Protein AF-A0A957EM33-F1 (afdb_monomer_lite)

pLDDT: mean 87.89, std 18.46, range [38.66, 98.56]

Sequence (94 aa):
MPLLQTIDSDCFSGEKMKTSDIQIRDPYIYTDQQEKMYYMFGTTDQDCWRGPGQGFDCYKSNDLQQWEGPIPAFRPTNDFWGKENFWAPEVHKF

Radius of gyration: 16.32 Å; chains: 1; bounding box: 32×42×47 Å

Structure (mmCIF, N/CA/C/O backbone):
data_AF-A0A957EM33-F1
#
_entry.id   AF-A0A957EM33-F1
#
loop_
_atom_site.group_PDB
_atom_site.id
_atom_site.type_symbol
_atom_site.label_atom_id
_atom_site.label_alt_id
_atom_site.label_comp_id
_atom_site.label_asym_id
_atom_site.label_entity_id
_atom_site.label_seq_id
_atom_site.pdbx_PDB_ins_code
_atom_site.Cartn_x
_atom_site.Cartn_y
_atom_site.Cartn_z
_atom_site.occupancy
_atom_site.B_iso_or_equiv
_atom_site.auth_seq_id
_atom_site.auth_comp_id
_atom_site.auth_asym_id
_atom_site.auth_atom_id
_atom_site.pdbx_PDB_model_num
ATOM 1 N N . MET A 1 1 ? -12.404 32.313 28.900 1.00 47.09 1 MET A N 1
ATOM 2 C CA . MET A 1 1 ? -13.025 31.694 27.712 1.00 47.09 1 MET A CA 1
ATOM 3 C C . MET A 1 1 ? -12.622 32.509 26.500 1.00 47.09 1 MET A C 1
ATOM 5 O O . MET A 1 1 ? -12.853 33.712 26.501 1.00 47.09 1 MET A O 1
ATOM 9 N N . PRO A 1 2 ? -11.905 31.878 25.569 1.00 39.69 2 PRO A N 1
ATOM 10 C CA . PRO A 1 2 ? -12.493 31.569 24.271 1.00 39.69 2 PRO A CA 1
ATOM 11 C C . PRO A 1 2 ? -12.445 30.060 23.992 1.00 39.69 2 PRO A C 1
ATOM 13 O O . PRO A 1 2 ? -11.588 29.35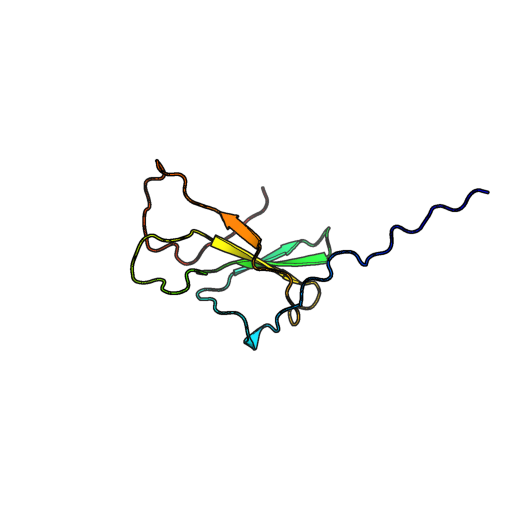0 24.516 1.00 39.69 2 PRO A O 1
ATOM 16 N N . LEU A 1 3 ? -13.429 29.583 23.229 1.00 38.66 3 LEU A N 1
ATOM 17 C CA . LEU A 1 3 ? -13.559 28.203 22.767 1.00 38.66 3 LEU A CA 1
ATOM 18 C C . LEU A 1 3 ? -12.320 27.799 21.952 1.00 38.66 3 LEU A C 1
ATOM 20 O O . LEU A 1 3 ? -11.995 28.466 20.970 1.00 38.66 3 LEU A O 1
ATOM 24 N N . LEU A 1 4 ? -11.693 26.672 22.307 1.00 42.00 4 LEU A N 1
ATOM 25 C CA . LEU A 1 4 ? -11.001 25.859 21.310 1.00 42.00 4 LEU A CA 1
ATOM 26 C C . LEU A 1 4 ? -12.067 25.425 20.302 1.00 42.00 4 LEU A C 1
ATOM 28 O O . LEU A 1 4 ? -12.997 24.705 20.663 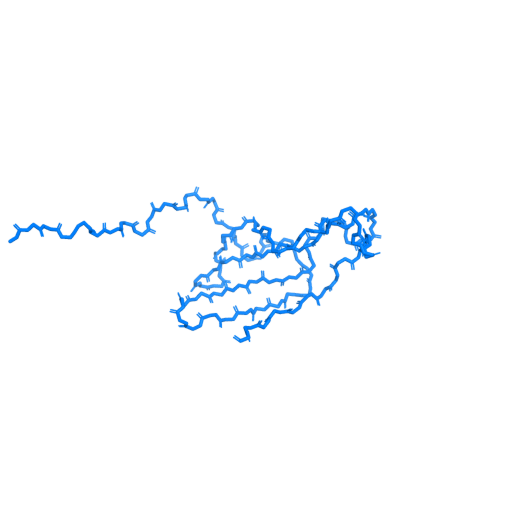1.00 42.00 4 LEU A O 1
ATOM 32 N N . GLN A 1 5 ? -11.942 25.882 19.059 1.00 41.19 5 GLN A N 1
ATOM 33 C CA . GLN A 1 5 ? -12.598 25.225 17.940 1.00 41.19 5 GLN A CA 1
ATOM 34 C C . GLN A 1 5 ? -12.066 23.794 17.900 1.00 41.19 5 GLN A C 1
ATOM 36 O O . GLN A 1 5 ? -10.877 23.561 17.678 1.00 41.19 5 GLN A O 1
ATOM 41 N N . THR A 1 6 ? -12.947 22.844 18.197 1.00 40.28 6 THR A N 1
ATOM 42 C CA . THR A 1 6 ? -12.808 21.461 17.765 1.00 40.28 6 THR A CA 1
ATOM 43 C C . THR A 1 6 ? -12.521 21.498 16.275 1.00 40.28 6 THR A C 1
ATOM 45 O O . THR A 1 6 ? -13.326 21.992 15.495 1.00 40.28 6 THR A O 1
ATOM 48 N N . ILE A 1 7 ? -11.322 21.067 15.904 1.00 48.72 7 ILE A N 1
ATOM 49 C CA . ILE A 1 7 ? -10.981 20.760 14.522 1.00 48.72 7 ILE A CA 1
ATOM 50 C C . ILE A 1 7 ? -11.923 19.625 14.141 1.00 48.72 7 ILE A C 1
ATOM 52 O O . ILE A 1 7 ? -11.776 18.510 14.642 1.00 48.72 7 ILE A O 1
ATOM 56 N N . ASP A 1 8 ? -12.955 19.961 13.375 1.00 42.81 8 ASP A N 1
ATOM 57 C CA . ASP A 1 8 ? -13.919 19.002 12.872 1.00 42.81 8 ASP A CA 1
ATOM 58 C C . ASP A 1 8 ? -13.163 17.907 12.118 1.00 42.81 8 ASP A C 1
ATOM 60 O O . ASP A 1 8 ? -12.364 18.166 11.217 1.00 42.81 8 ASP A O 1
ATOM 64 N N . SER A 1 9 ? -13.413 16.671 12.528 1.00 47.34 9 SER A N 1
ATOM 65 C CA . SER A 1 9 ? -12.832 15.423 12.029 1.00 47.34 9 SER A CA 1
ATOM 66 C C . SER A 1 9 ? -13.170 15.110 10.563 1.00 47.34 9 SER A C 1
ATOM 68 O O . SER A 1 9 ? -12.889 14.008 10.104 1.00 47.34 9 SER A O 1
ATOM 70 N N . ASP A 1 10 ? -13.773 16.045 9.829 1.00 46.88 10 ASP A N 1
ATOM 71 C CA . ASP A 1 10 ? -14.495 15.789 8.586 1.00 46.88 10 ASP A CA 1
ATOM 72 C C . ASP A 1 10 ? -14.046 16.733 7.464 1.00 46.88 10 ASP A C 1
ATOM 74 O O . ASP A 1 10 ? -14.796 17.605 7.036 1.00 46.88 10 ASP A O 1
ATOM 78 N N . CYS A 1 11 ? -12.833 16.550 6.932 1.00 39.62 11 CYS A N 1
ATOM 79 C CA . CYS A 1 11 ? -12.454 17.142 5.640 1.00 39.62 11 CYS A CA 1
ATOM 80 C C . CYS A 1 11 ? -11.540 16.232 4.797 1.00 39.62 11 CYS A C 1
ATOM 82 O O . CYS A 1 11 ? -10.547 16.688 4.242 1.00 39.62 11 CYS A O 1
ATOM 84 N N . PHE A 1 12 ? -11.887 14.954 4.651 1.00 43.22 12 PHE A N 1
ATOM 85 C CA . PHE A 1 12 ? -11.572 14.199 3.435 1.00 43.22 12 PHE A CA 1
ATOM 86 C C . PHE A 1 12 ? -12.868 13.547 2.957 1.00 43.22 12 PHE A C 1
ATOM 88 O O . PHE A 1 12 ? -13.155 12.391 3.246 1.00 43.22 12 PHE A O 1
ATOM 95 N N . SER A 1 13 ? -13.690 14.309 2.232 1.00 49.56 13 SER A N 1
ATOM 96 C CA . SER A 1 13 ? -14.866 13.780 1.533 1.00 49.56 13 SER A CA 1
ATOM 97 C C . SER A 1 13 ? -14.446 13.060 0.243 1.00 49.56 13 SER A C 1
ATOM 99 O O . SER A 1 13 ? -14.943 13.368 -0.840 1.00 49.56 13 SER A O 1
ATOM 101 N N . GLY A 1 14 ? -13.460 12.168 0.342 1.00 59.22 14 GLY A N 1
ATOM 102 C CA . GLY A 1 14 ? -13.192 11.175 -0.689 1.00 59.22 14 GLY A CA 1
ATOM 103 C C . GLY A 1 14 ? -14.220 10.062 -0.545 1.00 59.22 14 GLY A C 1
ATOM 104 O O . GLY A 1 14 ? -14.514 9.638 0.573 1.00 59.22 14 GLY A O 1
ATOM 105 N N . GLU A 1 15 ? -14.806 9.616 -1.651 1.00 76.94 15 GLU A N 1
ATOM 106 C CA . GLU A 1 15 ? -15.658 8.429 -1.640 1.00 76.94 15 GLU A CA 1
ATOM 107 C C . GLU A 1 15 ? -14.848 7.251 -1.077 1.00 76.94 15 GLU A C 1
ATOM 109 O O . GLU A 1 15 ? -13.783 6.918 -1.599 1.00 76.94 15 GLU A O 1
ATOM 114 N N . LYS A 1 16 ? -15.309 6.668 0.036 1.00 90.56 16 LYS A N 1
ATOM 115 C CA . LYS A 1 16 ? -14.646 5.510 0.640 1.00 90.56 16 LYS A CA 1
ATOM 116 C C . LYS A 1 16 ? -14.956 4.262 -0.173 1.00 90.56 16 LYS A C 1
ATOM 118 O O . LYS A 1 16 ? -16.099 4.033 -0.566 1.00 90.56 16 LYS A O 1
ATOM 123 N N . MET A 1 17 ? -13.938 3.442 -0.389 1.00 96.62 17 MET A N 1
ATOM 124 C CA . MET A 1 17 ? -14.065 2.170 -1.090 1.00 96.62 17 MET A CA 1
ATOM 125 C C . MET A 1 17 ? -14.345 1.049 -0.093 1.00 96.62 17 MET A C 1
ATOM 127 O O . MET A 1 17 ? -13.702 0.973 0.957 1.00 96.62 17 MET A O 1
ATOM 131 N N . LYS A 1 18 ? -15.255 0.130 -0.430 1.00 97.94 18 LYS A N 1
ATOM 132 C CA . LYS A 1 18 ? -15.383 -1.115 0.336 1.00 97.94 18 LYS A CA 1
ATOM 133 C C . LYS A 1 18 ? -14.174 -1.998 0.068 1.00 97.94 18 LYS A C 1
ATOM 135 O O . LYS A 1 18 ? -13.673 -2.036 -1.052 1.00 97.94 18 LYS A O 1
ATOM 140 N N . THR A 1 19 ? -13.780 -2.804 1.050 1.00 97.56 19 THR A N 1
ATOM 141 C CA . THR A 1 19 ? -12.706 -3.802 0.888 1.00 97.56 19 THR A CA 1
ATOM 142 C C . THR A 1 19 ? -12.898 -4.694 -0.345 1.00 97.56 19 THR A C 1
ATOM 144 O O . THR A 1 19 ? -11.929 -5.018 -1.021 1.00 97.56 19 THR A O 1
ATOM 147 N N . SER A 1 20 ? -14.142 -5.065 -0.669 1.00 97.19 20 SER A N 1
ATOM 148 C CA . SER A 1 20 ? -14.476 -5.902 -1.832 1.00 97.19 20 SER A CA 1
ATOM 149 C C . SER A 1 20 ? -14.265 -5.228 -3.187 1.00 97.19 20 SER A C 1
ATOM 151 O O . SER A 1 20 ? -14.201 -5.921 -4.199 1.00 97.19 20 SER A O 1
ATOM 153 N N . ASP A 1 21 ? -14.193 -3.899 -3.207 1.00 97.19 21 ASP A N 1
ATOM 154 C CA . ASP A 1 21 ? -14.163 -3.100 -4.431 1.00 97.19 21 ASP A CA 1
ATOM 155 C C . ASP A 1 21 ? -12.722 -2.707 -4.804 1.00 97.19 21 ASP A C 1
ATOM 157 O O . ASP A 1 21 ? -12.480 -2.122 -5.859 1.00 97.19 21 ASP A O 1
ATOM 161 N N . ILE A 1 22 ? -11.748 -3.036 -3.947 1.00 97.00 22 ILE A N 1
ATOM 162 C CA . ILE A 1 22 ? -10.335 -2.717 -4.144 1.00 97.00 22 ILE A CA 1
ATOM 163 C C . ILE A 1 22 ? -9.662 -3.831 -4.944 1.00 97.00 22 ILE A C 1
ATOM 165 O O . ILE A 1 22 ? -9.560 -4.976 -4.499 1.00 97.00 22 ILE A O 1
ATOM 169 N N . GLN A 1 23 ? -9.134 -3.477 -6.116 1.00 96.50 23 GLN A N 1
ATOM 170 C CA . GLN A 1 23 ? -8.223 -4.345 -6.851 1.00 96.50 23 GLN A CA 1
ATOM 171 C C . GLN A 1 23 ? -6.853 -4.343 -6.166 1.00 96.50 23 GLN A C 1
ATOM 173 O O . GLN A 1 23 ? -6.153 -3.332 -6.162 1.00 96.50 23 GLN A O 1
ATOM 178 N N . ILE A 1 24 ? -6.445 -5.489 -5.628 1.00 96.94 24 ILE A N 1
ATOM 179 C CA . ILE A 1 24 ? -5.132 -5.651 -5.003 1.00 96.94 24 ILE A CA 1
ATOM 180 C C . ILE A 1 24 ? -4.685 -7.114 -5.056 1.00 96.94 24 ILE A C 1
ATOM 182 O O . ILE A 1 24 ? -5.514 -8.027 -5.003 1.00 96.94 24 ILE A O 1
ATOM 186 N N . ARG A 1 25 ? -3.373 -7.351 -5.157 1.00 97.25 25 ARG A N 1
ATOM 187 C CA . ARG A 1 25 ? -2.762 -8.672 -4.915 1.00 97.25 25 ARG A CA 1
ATOM 188 C C . ARG A 1 25 ? -1.750 -8.576 -3.782 1.00 97.25 25 ARG A C 1
ATOM 190 O O . ARG A 1 25 ? -1.173 -7.514 -3.571 1.00 97.25 25 ARG A O 1
ATOM 197 N N . ASP A 1 26 ? -1.542 -9.694 -3.093 1.00 97.81 26 ASP A N 1
ATOM 198 C CA . ASP A 1 26 ? -0.571 -9.831 -2.001 1.00 97.81 26 ASP A CA 1
ATOM 199 C C . ASP A 1 26 ? -0.736 -8.740 -0.921 1.00 97.81 26 ASP A C 1
ATOM 201 O O . ASP A 1 26 ? 0.195 -7.974 -0.670 1.00 97.81 26 ASP A O 1
ATOM 205 N N . PRO A 1 27 ? -1.941 -8.600 -0.325 1.00 97.69 27 PRO A N 1
ATOM 206 C CA . PRO A 1 27 ? -2.207 -7.517 0.609 1.00 97.69 27 PRO A CA 1
ATOM 207 C C . PRO A 1 27 ? -1.379 -7.666 1.893 1.00 97.69 27 PRO A C 1
ATOM 209 O O . PRO A 1 27 ? -1.405 -8.709 2.548 1.00 97.69 27 PRO A O 1
ATOM 212 N N . TYR A 1 28 ? -0.721 -6.579 2.289 1.00 98.50 28 TYR A N 1
ATOM 213 C CA . TYR A 1 28 ? -0.013 -6.416 3.554 1.00 98.50 28 TYR A CA 1
ATOM 214 C C . TYR A 1 28 ? -0.661 -5.290 4.368 1.00 98.50 28 TYR A C 1
ATOM 216 O O . TYR A 1 28 ? -0.805 -4.169 3.878 1.00 98.50 28 TYR A O 1
ATOM 224 N N . ILE A 1 29 ? -1.043 -5.570 5.618 1.00 98.25 29 ILE A N 1
ATOM 225 C CA . ILE A 1 29 ? -1.618 -4.571 6.529 1.00 98.25 29 ILE A CA 1
ATOM 226 C C . ILE A 1 29 ? -0.569 -4.129 7.548 1.00 98.25 29 ILE A C 1
ATOM 228 O O . ILE A 1 29 ? -0.203 -4.891 8.443 1.00 98.25 29 ILE A O 1
ATOM 232 N N . TYR A 1 30 ? -0.163 -2.864 7.475 1.00 98.12 30 TYR A N 1
ATOM 233 C CA . TYR A 1 30 ? 0.538 -2.197 8.568 1.00 98.12 30 TYR A CA 1
ATOM 234 C C . TYR A 1 30 ? -0.484 -1.588 9.537 1.00 98.12 30 TYR A C 1
ATOM 236 O O . TYR A 1 30 ? -1.418 -0.897 9.127 1.00 98.12 30 TYR A O 1
ATOM 244 N N . THR A 1 31 ? -0.308 -1.840 10.834 1.00 98.00 31 THR A N 1
ATOM 245 C CA . THR A 1 31 ? -1.177 -1.296 11.886 1.00 98.00 31 THR A CA 1
ATOM 246 C C . THR A 1 31 ? -0.434 -0.212 12.652 1.00 98.00 31 THR A C 1
ATOM 248 O O . THR A 1 31 ? 0.503 -0.513 13.392 1.00 98.00 31 THR A O 1
ATOM 251 N N . ASP A 1 32 ? -0.880 1.038 12.529 1.00 96.94 32 ASP A N 1
ATOM 252 C CA . ASP A 1 32 ? -0.377 2.123 13.364 1.00 96.94 32 ASP A CA 1
ATOM 253 C C . ASP A 1 32 ? -1.226 2.255 14.633 1.00 96.94 32 ASP A C 1
ATOM 255 O O . ASP A 1 32 ? -2.360 2.741 14.617 1.00 96.94 32 ASP A O 1
ATOM 259 N N . GLN A 1 33 ? -0.668 1.816 15.760 1.00 95.31 33 GLN A N 1
ATOM 260 C CA . GLN A 1 33 ? -1.355 1.866 17.052 1.00 95.31 33 GLN A CA 1
ATOM 261 C C . GLN A 1 33 ? -1.501 3.287 17.611 1.00 95.31 33 GLN A C 1
ATOM 263 O O . GLN A 1 33 ? -2.419 3.533 18.394 1.00 95.31 33 GLN A O 1
ATOM 268 N N . GLN A 1 34 ? -0.609 4.211 17.241 1.00 95.31 34 GLN A N 1
ATOM 269 C CA . GLN A 1 34 ? -0.651 5.592 17.724 1.00 95.31 34 GLN A CA 1
ATOM 270 C C . GLN A 1 34 ? -1.775 6.353 17.022 1.00 95.31 34 GLN A C 1
ATOM 272 O O . GLN A 1 34 ? -2.567 7.024 17.684 1.00 95.31 34 GLN A O 1
ATOM 277 N N . GLU A 1 35 ? -1.893 6.187 15.704 1.00 95.25 35 GLU A N 1
ATOM 278 C CA . GLU A 1 35 ? -2.967 6.798 14.913 1.00 95.25 35 GLU A CA 1
ATOM 279 C C . GLU A 1 35 ? -4.291 6.029 14.980 1.00 95.25 35 GLU A C 1
ATOM 281 O O . GLU A 1 35 ? -5.329 6.576 14.611 1.00 95.25 35 GLU A O 1
ATOM 286 N N . LYS A 1 36 ? -4.271 4.776 15.459 1.00 97.00 36 LYS A N 1
ATOM 287 C CA . LYS A 1 36 ? -5.401 3.831 15.404 1.00 97.00 36 LYS A CA 1
ATOM 288 C C . LYS A 1 36 ? -5.901 3.630 13.973 1.00 97.00 36 LYS A C 1
ATOM 290 O O . LYS A 1 36 ? -7.100 3.686 13.704 1.00 97.00 36 LYS A O 1
ATOM 295 N N . MET A 1 37 ? -4.956 3.420 13.062 1.00 97.81 37 MET A N 1
ATOM 296 C CA . MET A 1 37 ? -5.205 3.317 11.628 1.00 97.81 37 MET A CA 1
ATOM 297 C C . MET A 1 37 ? -4.550 2.067 11.050 1.00 97.81 37 MET A C 1
ATOM 299 O O . MET A 1 37 ? -3.473 1.647 11.475 1.00 97.81 37 MET A O 1
ATOM 303 N N . TYR A 1 38 ? -5.204 1.505 10.045 1.00 98.31 38 TYR A N 1
ATOM 304 C CA . TYR A 1 38 ? -4.707 0.427 9.209 1.00 98.31 38 TYR A CA 1
ATOM 305 C C . TYR A 1 38 ? -4.295 0.991 7.858 1.00 98.31 38 TYR A C 1
ATOM 307 O O . TYR A 1 38 ? -5.013 1.798 7.266 1.00 98.31 38 TYR A O 1
ATOM 315 N N . TYR A 1 39 ? -3.158 0.522 7.365 1.00 98.12 39 TYR A N 1
ATOM 316 C CA . TYR A 1 39 ? -2.630 0.866 6.059 1.00 98.12 39 TYR A CA 1
ATOM 317 C C . TYR A 1 39 ? -2.463 -0.416 5.252 1.00 98.12 39 TYR A C 1
ATOM 319 O O . TYR A 1 39 ? -1.676 -1.284 5.628 1.00 98.12 39 TYR A O 1
ATOM 327 N N . MET A 1 40 ? -3.225 -0.544 4.170 1.00 98.56 40 MET A N 1
ATOM 328 C CA . MET A 1 40 ? -3.142 -1.672 3.253 1.00 98.56 40 MET A CA 1
ATOM 329 C C . MET A 1 40 ? -2.230 -1.327 2.086 1.00 98.56 40 MET A C 1
ATOM 331 O O . MET A 1 40 ? -2.473 -0.359 1.368 1.00 98.56 40 MET A O 1
ATOM 335 N N . PHE A 1 41 ? -1.211 -2.153 1.903 1.00 98.44 41 PHE A N 1
ATOM 336 C CA . PHE A 1 41 ? -0.287 -2.146 0.778 1.00 98.44 41 PHE A CA 1
ATOM 337 C C . PHE A 1 41 ? -0.456 -3.442 -0.008 1.00 98.44 41 PHE A C 1
ATOM 339 O O . PHE A 1 41 ? -0.991 -4.423 0.505 1.00 98.44 41 PHE A O 1
ATOM 346 N N . GLY A 1 42 ? -0.004 -3.456 -1.252 1.00 98.00 42 GLY A N 1
ATOM 347 C CA . GLY A 1 42 ? -0.011 -4.647 -2.089 1.00 98.00 42 GLY A CA 1
ATOM 348 C C . GLY A 1 42 ? 0.456 -4.315 -3.496 1.00 98.00 42 GLY A C 1
ATOM 349 O O . GLY A 1 42 ? 0.870 -3.193 -3.782 1.00 98.00 42 GLY A O 1
ATOM 350 N N . THR A 1 43 ? 0.356 -5.285 -4.391 1.00 97.94 43 THR A N 1
ATOM 351 C CA . THR A 1 43 ? 0.496 -5.056 -5.829 1.00 97.94 43 THR A CA 1
ATOM 352 C C . THR A 1 43 ? -0.755 -4.325 -6.329 1.00 97.94 43 THR A C 1
ATOM 354 O O . THR A 1 43 ? -1.850 -4.899 -6.304 1.00 97.94 43 THR A O 1
ATOM 357 N N . THR A 1 44 ? -0.604 -3.072 -6.768 1.00 96.31 44 THR A N 1
ATOM 358 C CA . THR A 1 44 ? -1.727 -2.176 -7.124 1.00 96.31 44 THR A CA 1
ATOM 359 C C . THR A 1 44 ? -1.818 -1.827 -8.608 1.00 96.31 44 THR A C 1
ATOM 361 O O . THR A 1 44 ? -2.803 -1.222 -9.024 1.00 96.31 44 THR A O 1
ATOM 364 N N . ASP A 1 45 ? -0.831 -2.211 -9.421 1.00 94.50 45 ASP A N 1
ATOM 365 C CA . ASP A 1 45 ? -0.888 -2.006 -10.870 1.00 94.50 45 ASP A CA 1
ATOM 366 C C . ASP A 1 45 ? -2.130 -2.685 -11.474 1.00 94.50 45 ASP A C 1
ATOM 368 O O . ASP A 1 45 ? -2.439 -3.842 -11.169 1.00 94.50 45 ASP A O 1
ATOM 372 N N . GLN A 1 46 ? -2.836 -1.967 -12.358 1.00 92.38 46 GLN A N 1
ATOM 373 C CA . GLN A 1 46 ? -4.074 -2.458 -12.972 1.00 92.38 46 GLN A CA 1
ATOM 374 C C . GLN A 1 46 ? -3.827 -3.729 -13.808 1.00 92.38 46 GLN A C 1
ATOM 376 O O . GLN A 1 46 ? -4.579 -4.695 -13.700 1.00 92.38 46 GLN A O 1
ATOM 381 N N . ASP A 1 47 ? -2.728 -3.747 -14.571 1.00 92.75 47 ASP A N 1
ATOM 382 C CA . ASP A 1 47 ? -2.146 -4.943 -15.187 1.00 92.75 47 ASP A CA 1
ATOM 383 C C . ASP A 1 47 ? -0.737 -5.155 -14.617 1.00 92.75 47 ASP A C 1
ATOM 385 O O . ASP A 1 47 ? 0.232 -4.538 -15.047 1.00 92.75 47 ASP A O 1
ATOM 389 N N . CYS A 1 48 ? -0.624 -6.033 -13.622 1.00 89.94 48 CYS A N 1
ATOM 390 C CA . CYS A 1 48 ? 0.638 -6.306 -12.934 1.00 89.94 48 CYS A CA 1
ATOM 391 C C . CYS A 1 48 ? 1.602 -7.220 -13.713 1.00 89.94 48 CYS A C 1
ATOM 393 O O . CYS A 1 48 ? 2.628 -7.613 -13.155 1.00 89.94 48 CYS A O 1
ATOM 395 N N . TRP A 1 49 ? 1.252 -7.618 -14.942 1.00 90.25 49 TRP A N 1
ATOM 396 C CA . TRP A 1 49 ? 2.047 -8.522 -15.781 1.00 90.25 49 TRP A CA 1
ATOM 397 C C . TRP A 1 49 ? 2.622 -7.846 -17.025 1.00 90.25 49 TRP A C 1
ATOM 399 O O . TRP A 1 49 ? 3.468 -8.445 -17.694 1.00 90.25 49 TRP A O 1
ATOM 409 N N . ARG A 1 50 ? 2.127 -6.660 -17.405 1.00 89.88 50 ARG A N 1
ATOM 410 C CA . ARG A 1 50 ? 2.491 -6.007 -18.668 1.00 89.88 50 ARG A CA 1
ATOM 411 C C . ARG A 1 50 ? 2.671 -4.505 -18.513 1.00 89.88 50 ARG A C 1
ATOM 413 O O . ARG A 1 50 ? 1.831 -3.820 -17.942 1.00 89.88 50 ARG A O 1
ATOM 420 N N . GLY A 1 51 ? 3.692 -3.993 -19.197 1.00 84.94 51 GLY A N 1
ATOM 421 C CA . GLY A 1 51 ? 3.956 -2.563 -19.300 1.00 84.94 51 GLY A CA 1
ATOM 422 C C . GLY A 1 51 ? 4.762 -2.015 -18.122 1.00 84.94 51 GLY A C 1
ATOM 423 O O . GLY A 1 51 ? 5.140 -2.766 -17.221 1.00 84.94 51 GLY A O 1
ATOM 424 N N . PRO A 1 52 ? 5.059 -0.703 -18.144 1.00 89.12 52 PRO A N 1
ATOM 425 C CA . PRO A 1 52 ? 5.792 -0.072 -17.063 1.00 89.12 52 PRO A CA 1
ATOM 426 C C . PRO A 1 52 ? 4.944 -0.103 -15.795 1.00 89.12 52 PRO A C 1
ATOM 428 O O . PRO A 1 52 ? 3.781 0.317 -15.800 1.00 89.12 52 PRO A O 1
ATOM 431 N N . GLY A 1 53 ? 5.548 -0.582 -14.715 1.00 91.38 53 GLY A N 1
ATOM 432 C CA . GLY A 1 53 ? 4.881 -0.599 -13.427 1.00 91.38 53 GLY A CA 1
ATOM 433 C C . GLY A 1 53 ? 4.695 0.824 -12.900 1.00 91.38 53 GLY A C 1
ATOM 434 O O . GLY A 1 53 ? 5.572 1.675 -13.079 1.00 91.38 53 GLY A O 1
ATOM 435 N N . GLN A 1 54 ? 3.559 1.101 -12.262 1.00 94.1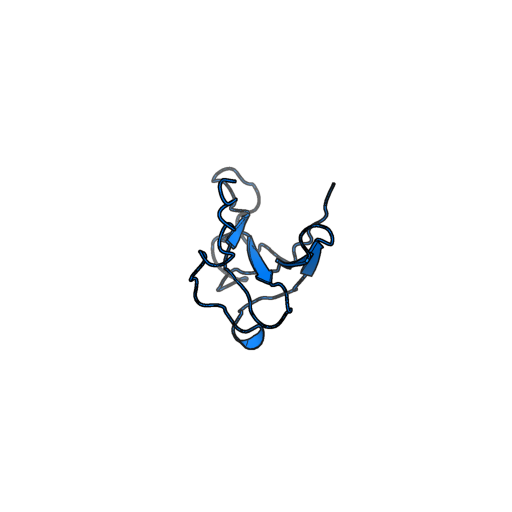9 54 GLN A N 1
ATOM 436 C CA . GLN A 1 54 ? 3.253 2.442 -11.751 1.00 94.19 54 GLN A CA 1
ATOM 437 C C . GLN A 1 54 ? 3.811 2.659 -10.343 1.00 94.19 54 GLN A C 1
ATOM 439 O O . GLN A 1 54 ? 3.953 3.800 -9.912 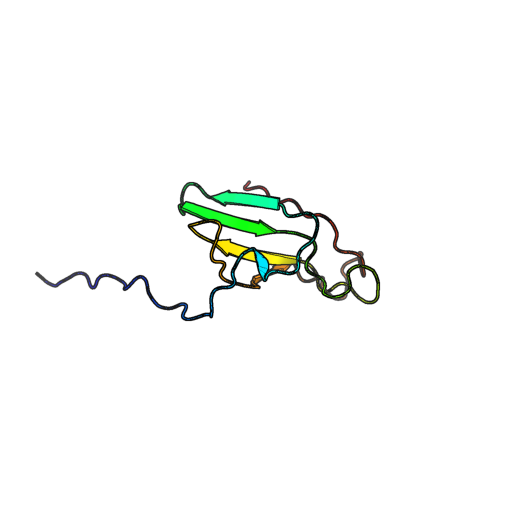1.00 94.19 54 GLN A O 1
ATOM 444 N N . GLY A 1 55 ? 4.180 1.585 -9.644 1.00 95.69 55 GLY A N 1
ATOM 445 C CA . GLY A 1 55 ? 4.718 1.611 -8.288 1.00 95.69 55 GLY A CA 1
ATOM 446 C C . GLY A 1 55 ? 3.731 0.999 -7.302 1.00 95.69 55 GLY A C 1
ATOM 447 O O . GLY A 1 55 ? 3.099 -0.008 -7.602 1.00 95.69 55 GLY A O 1
ATOM 448 N N . PHE A 1 56 ? 3.609 1.606 -6.123 1.00 97.12 56 PHE A N 1
ATOM 449 C CA . PHE A 1 56 ? 2.718 1.120 -5.071 1.00 97.12 56 PHE A CA 1
ATOM 450 C C . PHE A 1 56 ? 1.771 2.214 -4.605 1.00 97.12 56 PHE A C 1
ATOM 452 O O . PHE A 1 56 ? 2.196 3.340 -4.325 1.00 97.12 56 PHE A O 1
ATOM 459 N N . ASP A 1 57 ? 0.502 1.855 -4.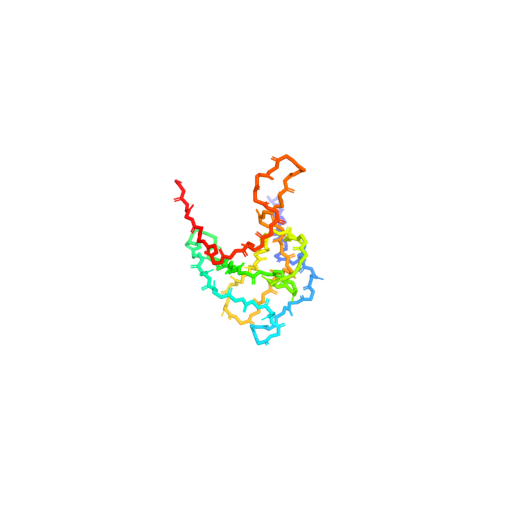471 1.00 97.38 57 ASP A N 1
ATOM 460 C CA . ASP A 1 57 ? -0.481 2.618 -3.715 1.00 97.38 57 ASP A CA 1
ATOM 461 C C . ASP A 1 57 ? -0.726 1.993 -2.349 1.00 97.38 57 ASP A C 1
ATOM 463 O O . ASP A 1 57 ? -0.511 0.798 -2.131 1.00 97.38 57 ASP A O 1
ATOM 467 N N . CYS A 1 58 ? -1.192 2.822 -1.424 1.00 97.75 58 CYS A N 1
ATOM 468 C CA . CYS A 1 58 ? -1.741 2.375 -0.163 1.00 97.75 58 CYS A CA 1
ATOM 469 C C . CYS A 1 58 ? -3.164 2.885 0.037 1.00 97.75 58 CYS A C 1
ATOM 471 O O . CYS A 1 58 ? -3.614 3.854 -0.581 1.00 97.75 58 CYS A O 1
ATOM 473 N N . TYR A 1 59 ? -3.865 2.203 0.931 1.00 98.19 59 TYR A N 1
ATOM 474 C CA . TYR A 1 59 ? -5.208 2.548 1.360 1.00 98.19 59 TYR A CA 1
ATOM 475 C C . TYR A 1 59 ? -5.220 2.665 2.879 1.00 98.19 59 TYR A C 1
ATOM 477 O O . TYR A 1 59 ? -4.610 1.845 3.566 1.00 98.19 59 TYR A O 1
ATOM 485 N N . LYS A 1 60 ? -5.928 3.658 3.412 1.00 97.94 60 LYS A N 1
ATOM 486 C CA . LYS A 1 60 ? -6.043 3.904 4.853 1.00 97.94 60 LYS A CA 1
ATOM 487 C C . LYS A 1 60 ? -7.447 3.572 5.341 1.00 97.94 60 LYS A C 1
ATOM 489 O O . LYS A 1 60 ? -8.426 3.935 4.700 1.00 97.94 60 LYS A O 1
ATOM 494 N N . SER A 1 61 ? -7.565 2.901 6.478 1.00 98.25 61 SER A N 1
ATOM 495 C CA . SER A 1 61 ? -8.853 2.582 7.099 1.00 98.25 61 SER A CA 1
ATOM 496 C C . SER A 1 61 ? -8.747 2.619 8.618 1.00 98.25 61 SER A C 1
ATOM 498 O O . SER A 1 61 ? -7.680 2.393 9.180 1.00 98.25 61 SER A O 1
ATOM 500 N N . ASN A 1 62 ? -9.862 2.872 9.296 1.00 97.69 62 ASN A N 1
ATOM 501 C CA . ASN A 1 62 ? -9.982 2.725 10.748 1.00 97.69 62 ASN A CA 1
ATOM 502 C C . ASN A 1 62 ? -10.816 1.493 11.158 1.00 97.69 62 ASN A C 1
ATOM 504 O O . ASN A 1 62 ? -10.893 1.188 12.347 1.00 97.69 62 ASN A O 1
ATOM 508 N N . ASP A 1 63 ? -11.413 0.772 10.201 1.00 97.44 63 ASP A N 1
ATOM 509 C CA . ASP A 1 63 ? -12.383 -0.305 10.448 1.00 97.44 63 ASP A CA 1
ATOM 510 C C . ASP A 1 63 ? -12.179 -1.570 9.588 1.00 97.44 63 ASP A C 1
ATOM 512 O O . ASP A 1 63 ? -12.913 -2.545 9.761 1.00 97.44 63 ASP A O 1
ATOM 516 N N . LEU A 1 64 ? -11.185 -1.568 8.686 1.00 97.75 64 LEU A N 1
ATOM 517 C CA . LEU A 1 64 ? -10.874 -2.629 7.712 1.00 97.75 64 LEU A CA 1
ATOM 518 C C . LEU A 1 64 ? -11.996 -2.933 6.701 1.00 97.75 64 LEU A C 1
ATOM 520 O O . LEU A 1 64 ? -11.923 -3.928 5.973 1.00 97.75 64 LEU A O 1
ATOM 524 N N . GLN A 1 65 ? -13.031 -2.096 6.644 1.00 97.62 65 GLN A N 1
ATOM 525 C CA . GLN A 1 65 ? -14.198 -2.258 5.775 1.00 97.62 65 GLN A CA 1
ATOM 526 C C . GLN A 1 65 ? -14.294 -1.136 4.748 1.00 97.62 65 GLN A C 1
ATOM 528 O O . GLN A 1 65 ? -14.619 -1.397 3.589 1.00 97.62 65 GLN A O 1
ATOM 533 N N . GLN A 1 66 ? -14.028 0.094 5.184 1.00 98.12 66 GLN A N 1
ATOM 534 C CA . GLN A 1 66 ? -14.067 1.308 4.385 1.00 98.12 66 GLN A CA 1
ATOM 535 C C . GLN A 1 66 ? -12.670 1.905 4.299 1.00 98.12 66 GLN A C 1
ATOM 537 O O . GLN A 1 66 ? -12.015 2.142 5.318 1.00 98.12 66 GLN A O 1
ATOM 542 N N . TRP A 1 67 ? -12.232 2.175 3.079 1.00 98.12 67 TRP A N 1
ATOM 543 C CA . TRP A 1 67 ? -10.874 2.599 2.790 1.00 98.12 67 TRP A CA 1
ATOM 544 C C . TRP A 1 67 ? -10.846 3.946 2.082 1.00 98.12 67 TRP A C 1
ATOM 546 O O . TRP A 1 67 ? -11.624 4.207 1.167 1.00 98.12 67 TRP A O 1
ATOM 556 N N . GLU A 1 68 ? -9.907 4.782 2.498 1.00 97.38 68 GLU A N 1
ATOM 557 C CA . GLU A 1 68 ? -9.521 6.025 1.846 1.00 97.38 68 GLU A CA 1
ATOM 558 C C . GLU A 1 68 ? -8.305 5.749 0.954 1.00 97.38 68 GLU A C 1
ATOM 560 O O . GLU A 1 68 ? -7.311 5.172 1.405 1.00 97.38 68 GLU A O 1
ATOM 565 N N . GLY A 1 69 ? -8.385 6.139 -0.316 1.00 94.94 69 GLY A N 1
ATOM 566 C CA . GLY A 1 69 ? -7.331 5.928 -1.306 1.00 94.94 69 GLY A CA 1
ATOM 567 C C . GLY A 1 69 ? -7.883 5.818 -2.730 1.00 94.94 69 GLY A C 1
ATOM 568 O O . GLY A 1 69 ? -9.062 6.109 -2.940 1.00 94.94 69 GLY A O 1
ATOM 569 N N . PRO A 1 70 ? -7.052 5.415 -3.707 1.00 96.31 70 PRO A N 1
ATOM 570 C CA . PRO A 1 70 ? -5.632 5.068 -3.567 1.00 96.31 70 PRO A CA 1
ATOM 571 C C . PRO A 1 70 ? -4.746 6.278 -3.222 1.00 96.31 70 PRO A C 1
ATOM 573 O O . PRO A 1 70 ? -4.955 7.381 -3.727 1.00 96.31 70 PRO A O 1
ATOM 576 N N . ILE A 1 71 ? -3.742 6.069 -2.368 1.00 96.56 71 ILE A N 1
ATOM 577 C CA . ILE A 1 71 ? -2.733 7.070 -1.990 1.00 96.56 71 ILE A CA 1
ATOM 578 C C . ILE A 1 71 ? -1.368 6.615 -2.528 1.00 96.56 71 ILE A C 1
ATOM 580 O O . ILE A 1 71 ? -0.937 5.515 -2.181 1.00 96.56 71 ILE A O 1
ATOM 584 N N . PRO A 1 72 ? -0.643 7.435 -3.313 1.00 96.62 72 PRO A N 1
ATOM 585 C CA . PRO A 1 72 ? 0.695 7.082 -3.783 1.00 96.62 72 PRO A CA 1
ATOM 586 C C . PRO A 1 72 ? 1.671 6.820 -2.628 1.00 96.62 72 PRO A C 1
ATOM 588 O O . PRO A 1 72 ? 2.038 7.743 -1.903 1.00 96.62 72 PRO A O 1
ATOM 591 N N . ALA A 1 73 ? 2.120 5.572 -2.481 1.00 96.88 73 ALA A N 1
ATOM 592 C CA . ALA A 1 73 ? 3.120 5.170 -1.487 1.00 96.88 73 ALA A CA 1
ATOM 593 C C . ALA A 1 73 ? 4.535 5.138 -2.081 1.00 96.88 73 ALA A C 1
ATOM 595 O O . ALA A 1 73 ? 5.508 5.510 -1.428 1.00 96.88 73 ALA A O 1
ATOM 596 N N . PHE A 1 74 ? 4.647 4.722 -3.342 1.00 96.75 74 PHE A N 1
ATOM 597 C CA . PHE A 1 74 ? 5.892 4.739 -4.098 1.00 96.75 74 PHE A CA 1
ATOM 598 C C . PHE A 1 74 ? 5.609 4.975 -5.578 1.00 96.75 74 PHE A C 1
ATOM 600 O O . PHE A 1 74 ? 4.687 4.383 -6.145 1.00 96.75 74 PHE A O 1
ATOM 607 N N . ARG A 1 75 ? 6.433 5.813 -6.208 1.00 96.19 75 ARG A N 1
ATOM 608 C CA . ARG A 1 75 ? 6.482 6.004 -7.657 1.00 96.19 75 ARG A CA 1
ATOM 609 C C . ARG A 1 75 ? 7.939 5.918 -8.105 1.00 96.19 75 ARG A C 1
ATOM 611 O O . ARG A 1 75 ? 8.755 6.676 -7.575 1.00 96.19 75 ARG A O 1
ATOM 618 N N . PRO A 1 76 ? 8.290 5.016 -9.037 1.00 94.75 76 PRO A N 1
ATOM 619 C CA . PRO A 1 76 ? 9.657 4.920 -9.521 1.00 94.75 76 PRO A CA 1
ATOM 620 C C . PRO A 1 76 ? 10.035 6.195 -10.277 1.00 94.75 76 PRO A C 1
ATOM 622 O O . PRO A 1 76 ? 9.278 6.704 -11.103 1.00 94.75 76 PRO A O 1
ATOM 625 N N . THR A 1 77 ? 11.228 6.713 -10.010 1.00 94.94 77 THR A N 1
ATOM 626 C CA . THR A 1 77 ? 11.819 7.778 -10.822 1.00 94.94 77 THR A CA 1
ATOM 627 C C . THR A 1 77 ? 12.291 7.220 -12.168 1.00 94.94 77 THR A C 1
ATOM 629 O O . THR A 1 77 ? 12.460 6.011 -12.351 1.00 94.94 77 THR A O 1
ATOM 632 N N . ASN A 1 78 ? 12.558 8.102 -13.134 1.00 92.12 78 ASN A N 1
ATOM 633 C CA . ASN A 1 78 ? 13.017 7.692 -14.467 1.00 92.12 78 ASN A CA 1
ATOM 634 C C . ASN A 1 78 ? 14.333 6.891 -14.440 1.00 92.12 78 ASN A C 1
ATOM 636 O O . ASN A 1 78 ? 14.563 6.056 -15.315 1.00 92.12 78 ASN A O 1
ATOM 640 N N . ASP A 1 79 ? 15.178 7.111 -13.437 1.00 95.50 79 ASP A N 1
ATOM 641 C CA . ASP A 1 79 ? 16.450 6.423 -13.205 1.00 95.50 79 ASP A CA 1
ATOM 642 C C . ASP A 1 79 ? 16.336 5.201 -12.276 1.00 95.50 79 ASP A C 1
ATOM 644 O O . ASP A 1 79 ? 17.305 4.457 -12.131 1.00 95.50 79 ASP A O 1
ATOM 648 N N . PHE A 1 80 ? 15.159 4.928 -11.699 1.00 95.81 80 PHE A N 1
ATOM 649 C CA . PHE A 1 80 ? 14.953 3.749 -10.860 1.00 95.81 80 PHE A CA 1
ATOM 650 C C . PHE A 1 80 ? 15.164 2.463 -11.671 1.00 95.81 80 PHE A C 1
ATOM 652 O O . PHE A 1 80 ? 14.667 2.330 -12.790 1.00 95.81 80 PHE A O 1
ATOM 659 N N . TRP A 1 81 ? 15.925 1.516 -11.129 1.00 94.38 81 TRP A N 1
ATOM 660 C CA . TRP A 1 81 ? 16.405 0.350 -11.877 1.00 94.38 81 TRP A CA 1
ATOM 661 C C . TRP A 1 81 ? 15.294 -0.660 -12.218 1.00 94.38 81 TRP A C 1
ATOM 663 O O . TRP A 1 81 ? 15.348 -1.283 -13.277 1.00 94.38 81 TRP A O 1
ATOM 673 N N . GLY A 1 82 ? 14.281 -0.807 -11.357 1.00 92.75 82 GLY A N 1
ATOM 674 C CA . GLY A 1 82 ? 13.124 -1.676 -11.591 1.00 92.75 82 GLY A CA 1
ATOM 675 C C . GLY A 1 82 ? 12.067 -0.969 -12.437 1.00 92.75 82 GLY A C 1
ATOM 676 O O . GLY A 1 82 ? 11.568 0.081 -12.054 1.00 92.75 82 GLY A O 1
ATOM 677 N N . LYS A 1 83 ? 11.731 -1.507 -13.609 1.00 91.88 83 LYS A N 1
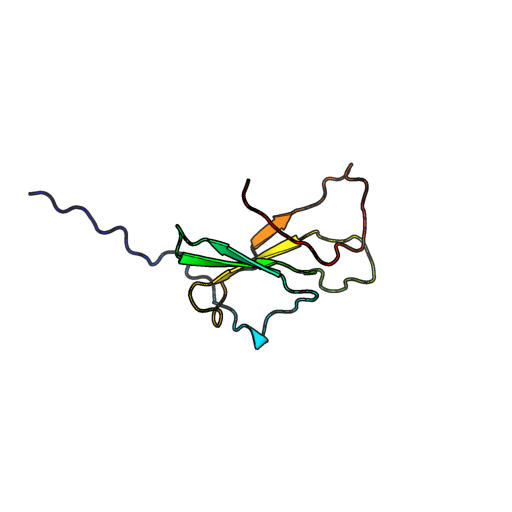ATOM 678 C CA . LYS A 1 83 ? 10.811 -0.836 -14.549 1.00 91.88 83 LYS A CA 1
ATOM 679 C C . LYS A 1 83 ? 9.397 -1.409 -14.560 1.00 91.88 83 LYS A C 1
ATOM 681 O O . LYS A 1 83 ? 8.474 -0.739 -15.008 1.00 91.88 83 LYS A O 1
ATOM 686 N N . GLU A 1 84 ? 9.234 -2.634 -14.083 1.00 93.31 84 GLU A N 1
ATOM 687 C CA . GLU A 1 84 ? 8.014 -3.430 -14.203 1.00 93.31 84 GLU A CA 1
ATOM 688 C C . GLU A 1 84 ? 7.856 -4.302 -12.951 1.00 93.31 84 GLU A C 1
ATOM 690 O O . GLU A 1 84 ? 8.820 -4.477 -12.201 1.00 93.31 84 GLU A O 1
ATOM 695 N N . ASN A 1 85 ? 6.677 -4.904 -12.772 1.00 94.19 85 ASN A N 1
ATOM 696 C CA . ASN A 1 85 ? 6.427 -5.953 -11.776 1.00 94.19 85 ASN A CA 1
ATOM 697 C C . ASN A 1 85 ? 6.690 -5.520 -10.319 1.00 94.19 85 ASN A C 1
ATOM 699 O O . ASN A 1 85 ? 7.443 -6.162 -9.586 1.00 94.19 85 ASN A O 1
ATOM 703 N N . PHE A 1 86 ? 6.053 -4.433 -9.879 1.00 95.56 86 PHE A N 1
ATOM 704 C CA . PHE A 1 86 ? 6.056 -4.022 -8.472 1.00 95.56 86 PHE A CA 1
ATOM 705 C C . PHE A 1 86 ? 5.190 -4.976 -7.644 1.00 95.56 86 PHE A C 1
ATOM 707 O O . PHE A 1 86 ? 3.983 -4.785 -7.519 1.00 95.56 86 PHE A O 1
ATOM 714 N N . TRP A 1 87 ? 5.803 -6.042 -7.128 1.00 96.25 87 TRP A N 1
ATOM 715 C CA . TRP A 1 87 ? 5.093 -7.145 -6.480 1.00 96.25 87 TRP A CA 1
ATOM 716 C C . TRP A 1 87 ? 5.275 -7.180 -4.964 1.00 96.25 87 TRP A C 1
ATOM 718 O O . TRP A 1 87 ? 6.363 -6.903 -4.463 1.00 96.25 87 TRP A O 1
ATOM 728 N N . ALA A 1 88 ? 4.206 -7.591 -4.275 1.00 97.31 88 ALA A N 1
ATOM 729 C CA . ALA A 1 88 ? 4.182 -8.037 -2.878 1.00 97.31 88 ALA A CA 1
ATOM 730 C C . ALA A 1 88 ? 5.026 -7.179 -1.904 1.00 97.31 88 ALA A C 1
ATOM 732 O O . ALA A 1 88 ? 5.991 -7.676 -1.320 1.00 97.31 88 ALA A O 1
ATOM 733 N N . PRO A 1 89 ? 4.700 -5.884 -1.739 1.00 97.25 89 PRO A N 1
ATOM 734 C CA . PRO A 1 89 ? 5.415 -5.008 -0.822 1.00 97.25 89 PRO A CA 1
ATOM 735 C C . PRO A 1 89 ? 5.073 -5.314 0.642 1.00 97.25 89 PRO A C 1
ATOM 737 O O . PRO A 1 89 ? 3.936 -5.638 0.980 1.00 97.25 89 PRO A O 1
ATOM 740 N N . GLU A 1 90 ? 6.040 -5.073 1.525 1.00 97.12 90 GLU A N 1
ATOM 741 C CA . GLU A 1 90 ? 5.840 -5.006 2.974 1.00 97.12 90 GLU A CA 1
ATOM 742 C C . GLU A 1 90 ? 6.367 -3.667 3.503 1.00 97.12 90 GLU A C 1
ATOM 744 O O . GLU A 1 90 ? 7.308 -3.090 2.949 1.00 97.12 90 GLU A O 1
ATOM 749 N N . VAL A 1 91 ? 5.754 -3.151 4.572 1.00 95.94 91 VAL A N 1
ATOM 750 C CA . VAL A 1 91 ? 6.101 -1.848 5.157 1.00 95.94 91 VAL A CA 1
ATOM 751 C C . VAL A 1 91 ? 6.310 -1.980 6.657 1.00 95.94 91 VAL A C 1
ATOM 753 O O . VAL A 1 91 ? 5.454 -2.484 7.379 1.00 95.94 91 VAL A O 1
ATOM 756 N N . HIS A 1 92 ? 7.432 -1.447 7.139 1.00 94.31 92 HIS A N 1
ATOM 757 C CA . HIS A 1 92 ? 7.786 -1.442 8.553 1.00 94.31 92 HIS A CA 1
ATOM 758 C C . HIS A 1 92 ? 8.125 -0.026 9.013 1.00 94.31 92 HIS A C 1
ATOM 760 O O . HIS A 1 92 ? 8.781 0.734 8.299 1.00 94.31 92 HIS A O 1
ATOM 766 N N . LYS A 1 93 ? 7.697 0.316 10.229 1.00 91.56 93 LYS A N 1
ATOM 767 C CA . LYS A 1 93 ? 8.160 1.518 10.926 1.00 91.56 93 LYS A CA 1
ATOM 768 C C . LYS A 1 93 ? 9.577 1.282 11.456 1.00 91.56 93 LYS A C 1
ATOM 770 O O . LYS A 1 93 ? 9.854 0.200 11.973 1.00 91.56 93 LYS A O 1
ATOM 775 N N . PHE A 1 94 ? 10.433 2.293 11.320 1.00 86.88 94 PHE A N 1
ATOM 776 C CA . PHE A 1 94 ? 11.799 2.318 11.853 1.00 86.88 94 PHE A CA 1
ATOM 777 C C . PHE A 1 94 ? 11.860 3.014 13.213 1.00 86.88 94 PHE A C 1
ATOM 779 O O . PHE A 1 94 ? 11.028 3.925 13.449 1.00 86.88 94 PHE A O 1
#

Foldseek 3Di:
DDDDPDPPPDPPPDQWDFPVRADFPQWDWDQDPVVLKIKIKFQRAPDQPDDFRQAIFIWIDNPNTTTDDRDDPDGDDPPRPRGGRNGNDDDDDD

Secondary structure (DSSP, 8-state):
--------S----PPPEEGGG---EEEEEEEETTTTEEEEEEE--SSTTSSS---EEEEEESSSSEEEEEEEEE---TT-S--S----------